Protein AF-A0AAP3EMJ9-F1 (afdb_monomer)

Structure (mmCIF, N/CA/C/O backbone):
data_AF-A0AAP3EMJ9-F1
#
_entry.id   AF-A0AAP3EMJ9-F1
#
loop_
_atom_site.group_PDB
_atom_site.id
_atom_site.type_symbol
_atom_site.label_atom_id
_atom_site.label_alt_id
_atom_site.label_comp_id
_atom_site.label_asym_id
_atom_site.label_entity_id
_atom_site.label_seq_id
_atom_site.pdbx_PDB_ins_code
_atom_site.Cartn_x
_atom_site.Cartn_y
_atom_site.Cartn_z
_atom_site.occupancy
_atom_site.B_iso_or_equiv
_atom_site.auth_seq_id
_atom_site.auth_comp_id
_atom_site.auth_asym_id
_atom_site.auth_atom_id
_atom_site.pdbx_PDB_model_num
ATOM 1 N N . MET A 1 1 ? 21.140 6.230 -11.178 1.00 48.31 1 MET A N 1
ATOM 2 C CA . MET A 1 1 ? 20.676 5.951 -9.803 1.00 48.31 1 MET A CA 1
ATOM 3 C C . MET A 1 1 ? 19.197 6.306 -9.747 1.00 48.31 1 MET A C 1
ATOM 5 O O . MET A 1 1 ? 18.912 7.486 -9.631 1.00 48.31 1 MET A O 1
ATOM 9 N N . ALA A 1 2 ? 18.294 5.347 -9.992 1.00 57.94 2 ALA A N 1
ATOM 10 C CA . ALA A 1 2 ? 16.833 5.541 -9.907 1.00 57.94 2 ALA A CA 1
ATOM 11 C C . ALA A 1 2 ? 16.059 4.203 -10.055 1.00 57.94 2 ALA A C 1
ATOM 13 O O . ALA A 1 2 ? 15.084 4.148 -10.792 1.00 57.94 2 ALA A O 1
ATOM 14 N N . ASP A 1 3 ? 16.516 3.109 -9.434 1.00 76.44 3 ASP A N 1
ATOM 15 C CA . ASP A 1 3 ? 15.774 1.821 -9.421 1.00 76.44 3 ASP A CA 1
ATOM 16 C C . ASP A 1 3 ? 15.594 1.316 -7.979 1.00 76.44 3 ASP A C 1
ATOM 18 O O . ASP A 1 3 ? 15.596 0.123 -7.715 1.00 76.44 3 ASP A O 1
ATOM 22 N N . GLU A 1 4 ? 15.533 2.239 -7.014 1.00 90.31 4 GLU A N 1
ATOM 23 C CA . GLU A 1 4 ? 15.325 1.917 -5.602 1.00 90.31 4 GLU A CA 1
ATOM 24 C C . GLU A 1 4 ? 13.974 2.469 -5.144 1.00 90.31 4 GLU A C 1
ATOM 26 O O . GLU A 1 4 ? 13.545 3.543 -5.572 1.00 90.31 4 GLU A O 1
ATOM 31 N N . ILE A 1 5 ? 13.290 1.720 -4.279 1.00 96.00 5 ILE A N 1
ATOM 32 C CA . ILE A 1 5 ? 12.007 2.121 -3.704 1.00 96.00 5 ILE A CA 1
ATOM 33 C C . ILE A 1 5 ? 12.257 3.227 -2.674 1.00 96.00 5 ILE A C 1
ATOM 35 O O . ILE A 1 5 ? 12.930 2.999 -1.669 1.00 96.00 5 ILE A O 1
ATOM 39 N N . ASP A 1 6 ? 11.652 4.401 -2.869 1.00 96.25 6 ASP A N 1
ATOM 40 C CA . ASP A 1 6 ? 11.635 5.449 -1.843 1.00 96.25 6 ASP A CA 1
ATOM 41 C C . ASP A 1 6 ? 10.728 5.030 -0.671 1.00 96.25 6 ASP A C 1
ATOM 43 O O . ASP A 1 6 ? 9.515 5.271 -0.645 1.00 96.25 6 ASP A O 1
ATOM 47 N N . ALA A 1 7 ? 11.336 4.368 0.316 1.00 94.75 7 ALA A N 1
ATOM 48 C CA . ALA A 1 7 ? 10.644 3.838 1.485 1.00 94.75 7 ALA A CA 1
ATOM 49 C C . ALA A 1 7 ? 9.989 4.937 2.336 1.00 94.75 7 ALA A C 1
ATOM 51 O O . ALA A 1 7 ? 8.945 4.705 2.951 1.00 94.75 7 ALA A O 1
ATOM 52 N N . MET A 1 8 ? 10.572 6.139 2.376 1.00 95.62 8 MET A N 1
ATOM 53 C CA . MET A 1 8 ? 10.032 7.232 3.181 1.00 95.62 8 MET A CA 1
ATOM 54 C C . MET A 1 8 ? 8.817 7.866 2.513 1.00 95.62 8 MET A C 1
ATOM 56 O O . MET A 1 8 ? 7.833 8.179 3.188 1.00 95.62 8 MET A O 1
ATOM 60 N N . ALA A 1 9 ? 8.843 8.007 1.190 1.00 97.00 9 ALA A N 1
ATOM 61 C CA . ALA A 1 9 ? 7.678 8.425 0.430 1.00 97.00 9 ALA A CA 1
ATOM 62 C C . ALA A 1 9 ? 6.541 7.389 0.523 1.00 97.00 9 ALA A C 1
ATOM 64 O O . ALA A 1 9 ? 5.398 7.785 0.761 1.00 97.00 9 ALA A O 1
ATOM 65 N N . LEU A 1 10 ? 6.838 6.083 0.466 1.00 97.69 10 LEU A N 1
ATOM 66 C CA . LEU A 1 10 ? 5.841 5.023 0.684 1.00 97.69 10 LEU A CA 1
ATOM 67 C C . LEU A 1 10 ? 5.227 5.093 2.091 1.00 97.69 10 LEU A C 1
ATOM 69 O O . LEU A 1 10 ? 4.005 5.043 2.242 1.00 97.69 10 LEU A O 1
ATOM 73 N N . TYR A 1 11 ? 6.056 5.264 3.124 1.00 97.00 11 TYR A N 1
ATOM 74 C CA . TYR A 1 11 ? 5.587 5.429 4.502 1.00 97.00 11 TYR A CA 1
ATOM 75 C C . TYR A 1 11 ? 4.664 6.648 4.648 1.00 97.00 11 TYR A C 1
ATOM 77 O O . TYR A 1 11 ? 3.591 6.545 5.242 1.00 97.00 11 TYR A O 1
ATOM 85 N N . ARG A 1 12 ? 5.032 7.798 4.072 1.00 96.75 12 ARG A N 1
ATOM 86 C CA . ARG A 1 12 ? 4.200 9.015 4.098 1.00 96.75 12 ARG A CA 1
ATOM 87 C C . ARG A 1 12 ? 2.882 8.827 3.344 1.00 96.75 12 ARG A C 1
ATOM 89 O O . ARG A 1 12 ? 1.842 9.232 3.859 1.00 96.75 12 ARG A O 1
ATOM 96 N N . ALA A 1 13 ? 2.909 8.169 2.184 1.00 97.75 13 ALA A N 1
ATOM 97 C CA . ALA A 1 13 ? 1.706 7.844 1.419 1.00 97.75 13 ALA A CA 1
ATOM 98 C C . ALA A 1 13 ? 0.753 6.943 2.222 1.00 97.75 13 ALA A C 1
ATOM 100 O O . ALA A 1 13 ? -0.446 7.210 2.284 1.00 97.75 13 ALA A O 1
ATOM 101 N N . TRP A 1 14 ? 1.284 5.941 2.931 1.00 97.69 14 TRP A N 1
ATOM 102 C CA . TRP A 1 14 ? 0.498 5.119 3.856 1.00 97.69 14 TRP A CA 1
ATOM 103 C C . TRP A 1 14 ? -0.148 5.946 4.978 1.00 97.69 14 TRP A C 1
ATOM 105 O O . TRP A 1 14 ? -1.333 5.778 5.267 1.00 97.69 14 TRP A O 1
ATOM 115 N N . GLN A 1 15 ? 0.589 6.879 5.589 1.00 96.44 15 GLN A N 1
ATOM 116 C CA . GLN A 1 15 ? 0.054 7.747 6.649 1.00 96.44 15 GLN A CA 1
ATOM 117 C C . GLN A 1 15 ? -1.087 8.650 6.156 1.00 96.44 15 GLN A C 1
ATOM 119 O O . GLN A 1 15 ? -2.031 8.912 6.906 1.00 96.44 15 GLN A O 1
ATOM 124 N N . GLN A 1 16 ? -1.044 9.075 4.894 1.00 96.06 16 GLN A N 1
ATOM 125 C CA . GLN A 1 16 ? -2.041 9.960 4.281 1.00 96.06 16 GLN A CA 1
ATOM 126 C C . GLN A 1 16 ? -3.229 9.224 3.645 1.00 96.06 16 GLN A C 1
ATOM 128 O O . GLN A 1 16 ? -4.215 9.865 3.293 1.00 96.06 16 GLN A O 1
ATOM 133 N N . LEU A 1 17 ? -3.170 7.893 3.535 1.00 95.88 17 LEU A N 1
ATOM 134 C CA . LEU A 1 17 ? -4.223 7.082 2.926 1.00 95.88 17 LEU A CA 1
ATOM 135 C C . LEU A 1 17 ? -5.573 7.275 3.642 1.00 95.88 17 LEU A C 1
ATOM 137 O O . LEU A 1 17 ? -5.614 7.329 4.874 1.00 95.88 17 LEU A O 1
ATOM 141 N N . ASP A 1 18 ? -6.685 7.358 2.912 1.00 96.12 18 ASP A N 1
ATOM 142 C CA . ASP A 1 18 ? -8.001 7.524 3.533 1.0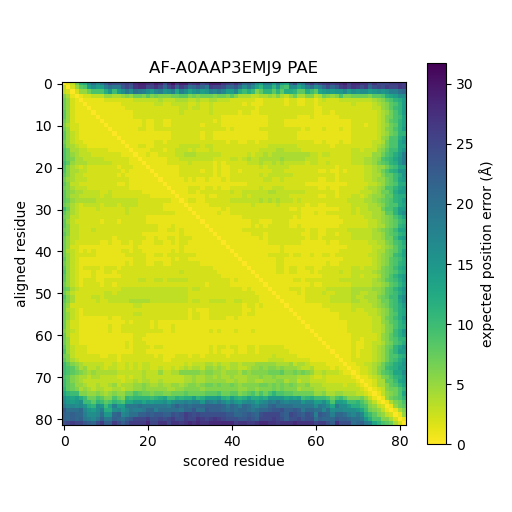0 96.12 18 ASP A CA 1
ATOM 143 C C . ASP A 1 18 ? -8.382 6.316 4.412 1.00 96.12 18 ASP A C 1
ATOM 145 O O . ASP A 1 18 ? -7.850 5.209 4.279 1.00 96.12 18 ASP A O 1
ATOM 149 N N . ASN A 1 19 ? -9.314 6.522 5.347 1.00 94.56 19 ASN A N 1
ATOM 150 C CA . ASN A 1 19 ? -9.686 5.489 6.317 1.00 94.56 19 ASN A CA 1
ATOM 151 C C . ASN A 1 19 ? -10.296 4.240 5.658 1.00 94.56 19 ASN A C 1
ATOM 153 O O . ASN A 1 19 ? -10.112 3.141 6.183 1.00 94.56 19 ASN A O 1
ATOM 157 N N . GLY A 1 20 ? -10.993 4.390 4.528 1.00 96.19 20 GLY A N 1
ATOM 158 C CA . GLY A 1 20 ? -11.611 3.283 3.801 1.00 96.19 20 GLY A CA 1
ATOM 159 C C . GLY A 1 20 ? -10.567 2.404 3.122 1.00 96.19 20 GLY A C 1
ATOM 160 O O . GLY A 1 20 ? -10.525 1.199 3.369 1.00 96.19 20 GLY A O 1
ATOM 161 N N . ALA A 1 21 ? -9.675 3.009 2.337 1.00 96.44 21 ALA A N 1
ATOM 162 C CA . ALA A 1 21 ? -8.555 2.323 1.695 1.00 96.44 21 ALA A CA 1
ATOM 163 C C . ALA A 1 21 ? -7.615 1.671 2.720 1.00 96.44 21 ALA A C 1
ATOM 165 O O . ALA A 1 21 ? -7.214 0.519 2.558 1.00 96.44 21 ALA A O 1
ATOM 166 N N . CYS A 1 22 ? -7.325 2.370 3.820 1.00 96.81 22 CYS A N 1
ATOM 167 C CA . CYS A 1 22 ? -6.561 1.814 4.932 1.00 96.81 22 CYS A CA 1
ATOM 168 C C . CYS A 1 22 ? -7.265 0.582 5.521 1.00 96.81 22 CYS A C 1
ATOM 170 O O . CYS A 1 22 ? -6.652 -0.473 5.644 1.00 96.81 22 CYS A O 1
ATOM 172 N N . ALA A 1 23 ? -8.563 0.662 5.830 1.00 96.31 23 ALA A N 1
ATOM 173 C CA . ALA A 1 23 ? -9.313 -0.469 6.378 1.00 96.31 23 ALA A CA 1
ATOM 174 C C . ALA A 1 23 ? -9.380 -1.675 5.427 1.00 96.31 23 ALA A C 1
ATOM 176 O O . ALA A 1 23 ? -9.344 -2.805 5.906 1.00 96.31 23 ALA A O 1
ATOM 177 N N . GLN A 1 24 ? -9.457 -1.453 4.111 1.00 97.12 24 GLN A N 1
ATOM 178 C CA . GLN A 1 24 ? -9.388 -2.527 3.114 1.00 97.12 24 GLN A CA 1
ATOM 179 C C . GLN A 1 24 ? -8.039 -3.255 3.171 1.00 97.12 24 GLN A C 1
ATOM 181 O O . GLN A 1 24 ? -8.015 -4.475 3.271 1.00 97.12 24 GLN A O 1
ATOM 186 N N . ILE A 1 25 ? -6.929 -2.510 3.184 1.00 97.81 25 ILE A N 1
ATOM 187 C CA . ILE A 1 25 ? -5.571 -3.078 3.207 1.00 97.81 25 ILE A CA 1
ATOM 188 C C . ILE A 1 25 ? -5.255 -3.767 4.544 1.00 97.81 25 ILE A C 1
ATOM 190 O O . ILE A 1 25 ? -4.597 -4.796 4.559 1.00 97.81 25 ILE A O 1
ATOM 194 N N . ARG A 1 26 ? -5.738 -3.246 5.679 1.00 97.12 26 ARG A N 1
ATOM 195 C CA . ARG A 1 26 ? -5.480 -3.817 7.020 1.00 97.12 26 ARG A CA 1
ATOM 196 C C . ARG A 1 26 ? -6.126 -5.184 7.273 1.00 97.12 26 ARG A C 1
ATOM 198 O O . ARG A 1 26 ? -5.814 -5.808 8.280 1.00 97.12 26 ARG A O 1
ATOM 205 N N . ARG A 1 27 ? -7.089 -5.596 6.446 1.00 96.31 27 ARG A N 1
ATOM 206 C CA . ARG A 1 27 ? -7.876 -6.822 6.657 1.00 96.31 27 ARG A CA 1
ATOM 207 C C . ARG A 1 27 ? -7.257 -8.070 6.037 1.00 96.31 27 ARG A C 1
ATOM 209 O O . ARG A 1 27 ? -7.800 -9.143 6.262 1.00 96.31 27 ARG A O 1
ATOM 216 N N . VAL A 1 28 ? -6.173 -7.924 5.278 1.00 97.69 28 VAL A N 1
ATOM 217 C CA . VAL A 1 28 ? -5.499 -9.064 4.652 1.00 97.69 28 VAL A CA 1
ATOM 218 C C . VAL A 1 28 ? -4.811 -9.945 5.700 1.00 97.69 28 VAL A C 1
ATOM 220 O O . VAL A 1 28 ? -4.223 -9.434 6.658 1.00 97.69 28 VAL A O 1
ATOM 223 N N . SER A 1 29 ? -4.876 -11.260 5.518 1.00 96.62 29 SER A N 1
ATOM 224 C CA . SER A 1 29 ? -4.219 -12.280 6.346 1.00 96.62 29 SER A CA 1
ATOM 225 C C . SER A 1 29 ? -2.802 -12.594 5.879 1.00 96.62 29 SER A C 1
ATOM 227 O O . SER A 1 29 ? -1.952 -12.960 6.691 1.00 96.62 29 SER A O 1
ATOM 229 N N . GLU A 1 30 ? -2.538 -12.444 4.584 1.00 97.62 30 GLU A N 1
ATOM 230 C CA . GLU A 1 30 ? -1.258 -12.773 3.960 1.00 97.62 30 GLU A CA 1
ATOM 231 C C . GLU A 1 30 ? -0.856 -11.728 2.906 1.00 97.62 30 GLU A C 1
ATOM 233 O O . GLU A 1 30 ? -1.711 -11.015 2.378 1.00 97.62 30 GLU A O 1
ATOM 238 N N . PRO A 1 31 ? 0.447 -11.585 2.590 1.00 97.88 31 PRO A N 1
ATOM 239 C CA . PRO A 1 31 ? 0.905 -10.555 1.663 1.00 97.88 31 PRO A CA 1
ATOM 240 C C . PRO A 1 31 ? 0.275 -10.646 0.272 1.00 97.88 31 PRO A C 1
ATOM 242 O O . PRO A 1 31 ? -0.000 -9.610 -0.323 1.00 97.88 31 PRO A O 1
ATOM 245 N N . ASP A 1 32 ? 0.054 -11.851 -0.257 1.00 98.00 32 ASP A N 1
ATOM 246 C CA . ASP A 1 32 ? -0.441 -12.018 -1.626 1.00 98.00 32 ASP A CA 1
ATOM 247 C C . ASP A 1 32 ? -1.910 -11.602 -1.797 1.00 98.00 32 ASP A C 1
ATOM 249 O O . ASP A 1 32 ? -2.260 -11.122 -2.873 1.00 98.00 32 ASP A O 1
ATOM 253 N N . GLU A 1 33 ? -2.726 -11.624 -0.737 1.00 98.38 33 GLU A N 1
ATOM 254 C CA . GLU A 1 33 ? -4.095 -11.073 -0.745 1.00 98.38 33 GLU A CA 1
ATOM 255 C C . GLU A 1 33 ? -4.124 -9.559 -1.035 1.00 98.38 33 GLU A C 1
ATOM 257 O O . GLU A 1 33 ? -5.138 -9.022 -1.480 1.00 98.38 33 GLU A O 1
ATOM 262 N N . LEU A 1 34 ? -3.011 -8.832 -0.847 1.00 98.50 34 LEU A N 1
ATOM 263 C CA . LEU A 1 34 ? -2.920 -7.421 -1.253 1.00 98.50 34 LEU A CA 1
ATOM 264 C C . LEU A 1 34 ? -3.152 -7.236 -2.760 1.00 98.50 34 LEU A C 1
ATOM 266 O O . LEU A 1 34 ? -3.595 -6.164 -3.179 1.00 98.50 34 LEU A O 1
ATOM 270 N N . ARG A 1 35 ? -2.889 -8.271 -3.568 1.00 98.38 35 ARG A N 1
ATOM 271 C CA . ARG A 1 35 ? -3.139 -8.281 -5.017 1.00 98.38 35 ARG A CA 1
ATOM 272 C C . ARG A 1 35 ? -4.633 -8.249 -5.357 1.00 98.38 35 ARG A C 1
ATOM 274 O O . ARG A 1 35 ? -4.987 -7.882 -6.469 1.00 98.38 35 ARG A O 1
ATOM 281 N N . ASP A 1 36 ? -5.512 -8.543 -4.406 1.00 98.12 36 ASP A N 1
ATOM 282 C CA . ASP A 1 36 ? -6.962 -8.489 -4.616 1.00 98.12 36 ASP A CA 1
ATOM 283 C C . ASP A 1 36 ? -7.561 -7.121 -4.245 1.00 98.12 36 ASP A C 1
ATOM 285 O O . ASP A 1 36 ? -8.754 -6.875 -4.434 1.00 98.12 36 ASP A O 1
ATOM 289 N N . ILE A 1 37 ? -6.745 -6.192 -3.726 1.00 98.00 37 ILE A N 1
ATOM 290 C CA . ILE A 1 37 ? -7.201 -4.910 -3.181 1.00 98.00 37 ILE A CA 1
ATOM 291 C C . ILE A 1 37 ? -6.885 -3.756 -4.150 1.00 98.00 37 ILE A C 1
ATOM 293 O O . ILE A 1 37 ? -5.734 -3.342 -4.276 1.00 98.00 37 ILE A O 1
ATOM 297 N N . PRO A 1 38 ? -7.884 -3.093 -4.768 1.00 98.06 38 PRO A N 1
ATOM 298 C CA . PRO A 1 38 ? -7.631 -1.966 -5.675 1.00 98.06 38 PRO A CA 1
ATOM 299 C C . PRO A 1 38 ? -6.884 -0.789 -5.026 1.00 98.06 38 PRO A C 1
ATOM 301 O O . PRO A 1 38 ? -6.128 -0.076 -5.687 1.00 98.06 38 PRO A O 1
ATOM 304 N N . ALA A 1 39 ? -7.094 -0.565 -3.726 1.00 97.69 39 ALA A N 1
ATOM 305 C CA . ALA A 1 39 ? -6.395 0.476 -2.978 1.00 97.69 39 ALA A CA 1
ATOM 306 C C . ALA A 1 39 ? -4.887 0.211 -2.851 1.00 97.69 39 ALA A C 1
ATOM 308 O O . ALA A 1 39 ? -4.116 1.169 -2.829 1.00 97.69 39 ALA A O 1
ATOM 309 N N . PHE A 1 40 ? -4.466 -1.060 -2.820 1.00 98.50 40 PHE A N 1
ATOM 310 C CA . PHE A 1 40 ? -3.053 -1.427 -2.805 1.00 98.50 40 PHE A CA 1
ATOM 311 C C . PHE A 1 40 ? -2.365 -0.926 -4.074 1.00 98.50 40 PHE A C 1
ATOM 313 O O . PHE A 1 40 ? -1.401 -0.175 -3.975 1.00 98.50 40 PHE A O 1
ATOM 320 N N . TYR A 1 41 ? -2.913 -1.226 -5.254 1.00 98.31 41 TYR A N 1
ATOM 321 C CA . TYR A 1 41 ? -2.332 -0.782 -6.525 1.00 98.31 41 TYR A CA 1
ATOM 322 C C . TYR A 1 41 ? -2.222 0.738 -6.633 1.00 98.31 41 TYR A C 1
ATOM 324 O O . TYR A 1 41 ? -1.181 1.242 -7.045 1.00 98.31 41 TYR A O 1
ATOM 332 N N . ARG A 1 42 ? -3.253 1.478 -6.204 1.00 97.88 42 ARG A N 1
ATOM 333 C CA . ARG A 1 42 ? -3.199 2.951 -6.172 1.00 97.88 42 ARG A CA 1
ATOM 334 C C . ARG A 1 42 ? -2.104 3.477 -5.244 1.00 97.88 42 ARG A C 1
ATOM 336 O O . ARG A 1 42 ? -1.493 4.491 -5.556 1.00 97.88 42 ARG A O 1
ATOM 343 N N . LEU A 1 43 ? -1.855 2.793 -4.127 1.00 98.19 43 LEU A N 1
ATOM 344 C CA . LEU A 1 43 ? -0.780 3.141 -3.204 1.00 98.19 43 LEU A CA 1
ATOM 345 C C . LEU A 1 43 ? 0.598 2.848 -3.808 1.00 98.19 43 LEU A C 1
ATOM 347 O O . LEU A 1 43 ? 1.480 3.689 -3.700 1.00 98.19 43 LEU A O 1
ATOM 351 N N . VAL A 1 44 ? 0.803 1.679 -4.423 1.00 97.94 44 VAL A N 1
ATOM 352 C CA .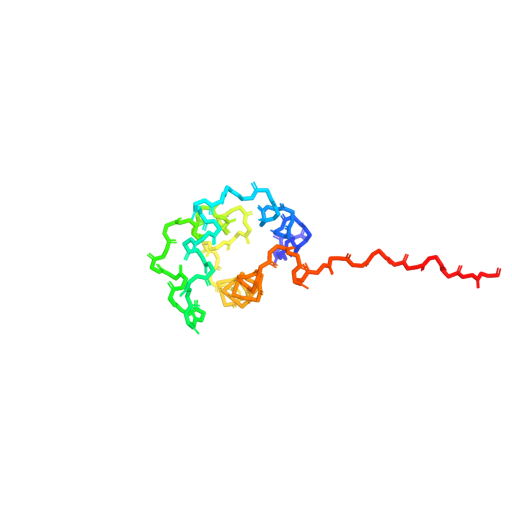 VAL A 1 44 ? 2.143 1.224 -4.840 1.00 97.94 44 VAL A CA 1
ATO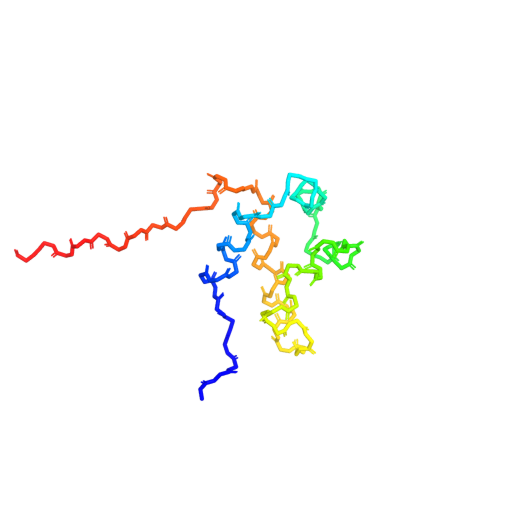M 353 C C . VAL A 1 44 ? 2.560 1.643 -6.253 1.00 97.94 44 VAL A C 1
ATOM 355 O O . VAL A 1 44 ? 3.749 1.575 -6.569 1.00 97.94 44 VAL A O 1
ATOM 358 N N . GLN A 1 45 ? 1.629 2.098 -7.100 1.00 97.06 45 GLN A N 1
ATOM 359 C CA . GLN A 1 45 ? 1.920 2.503 -8.484 1.00 97.06 45 GLN A CA 1
ATOM 360 C C . GLN A 1 45 ? 3.074 3.524 -8.585 1.00 97.06 45 GLN A C 1
ATOM 362 O O . GLN A 1 45 ? 3.998 3.268 -9.361 1.00 97.06 45 GLN A O 1
ATOM 367 N N . PRO A 1 46 ? 3.121 4.616 -7.789 1.00 97.00 46 PRO A N 1
ATOM 368 C CA . PRO A 1 46 ? 4.201 5.606 -7.885 1.00 97.00 46 PRO A CA 1
ATOM 369 C C . PRO A 1 46 ? 5.578 5.072 -7.459 1.00 97.00 46 PRO A C 1
ATOM 371 O O . PRO A 1 46 ? 6.590 5.716 -7.711 1.00 97.00 46 PRO A O 1
ATOM 374 N N . PHE A 1 47 ? 5.622 3.903 -6.814 1.00 97.25 47 PHE A N 1
ATOM 375 C CA . PHE A 1 47 ? 6.829 3.286 -6.259 1.00 97.25 47 PHE A CA 1
ATOM 376 C C . PHE A 1 47 ? 7.376 2.151 -7.139 1.00 97.25 47 PHE A C 1
ATOM 378 O O . PHE A 1 47 ? 8.198 1.347 -6.700 1.00 97.25 47 PHE A O 1
ATOM 385 N N . GLY A 1 48 ? 6.927 2.078 -8.396 1.00 96.12 48 GLY A N 1
ATOM 386 C CA . GLY A 1 48 ? 7.469 1.156 -9.393 1.00 96.12 48 GLY A CA 1
ATOM 387 C C . GLY A 1 48 ? 6.899 -0.259 -9.320 1.00 96.12 48 GLY A C 1
ATOM 388 O O . GLY A 1 48 ? 7.602 -1.205 -9.658 1.00 96.12 48 GLY A O 1
ATOM 389 N N . TRP A 1 49 ? 5.636 -0.422 -8.911 1.00 96.94 49 TRP A N 1
ATOM 390 C CA . TRP A 1 49 ? 4.946 -1.723 -8.898 1.00 96.94 49 TRP A CA 1
ATOM 391 C C . TRP A 1 49 ? 4.972 -2.463 -10.249 1.00 96.94 49 TRP A C 1
ATOM 393 O O . TRP A 1 49 ? 5.023 -3.695 -10.294 1.00 96.94 49 TRP A O 1
ATOM 403 N N . GLU A 1 50 ? 4.961 -1.718 -11.356 1.00 95.56 50 GLU A N 1
ATOM 404 C CA . GLU A 1 50 ? 5.030 -2.275 -12.713 1.00 95.56 50 GLU A CA 1
ATOM 405 C C . GLU A 1 50 ? 6.364 -2.983 -13.000 1.00 95.56 50 GLU A C 1
ATOM 407 O O . GLU A 1 50 ? 6.406 -3.872 -13.847 1.00 95.56 50 GLU A O 1
ATOM 412 N N . ASN A 1 51 ? 7.438 -2.653 -12.269 1.00 95.25 51 ASN A N 1
ATOM 413 C CA . ASN A 1 51 ? 8.707 -3.371 -12.334 1.00 95.25 51 ASN A CA 1
ATOM 414 C C . ASN A 1 51 ? 8.620 -4.649 -11.471 1.00 95.25 51 ASN A C 1
ATOM 416 O O . ASN A 1 51 ? 8.556 -4.548 -10.239 1.00 95.25 51 ASN A O 1
ATOM 420 N N . PRO A 1 52 ? 8.694 -5.864 -12.057 1.00 95.75 52 PRO A N 1
ATOM 421 C CA . PRO A 1 52 ? 8.609 -7.116 -11.300 1.00 95.75 52 PRO A CA 1
ATOM 422 C C . PRO A 1 52 ? 9.648 -7.239 -10.178 1.00 95.75 52 PRO A C 1
ATOM 424 O O . PRO A 1 52 ? 9.401 -7.916 -9.181 1.00 95.75 52 PRO A O 1
ATOM 427 N N . ARG A 1 53 ? 10.792 -6.548 -10.296 1.00 95.50 53 ARG A N 1
ATOM 428 C CA . ARG A 1 53 ? 11.83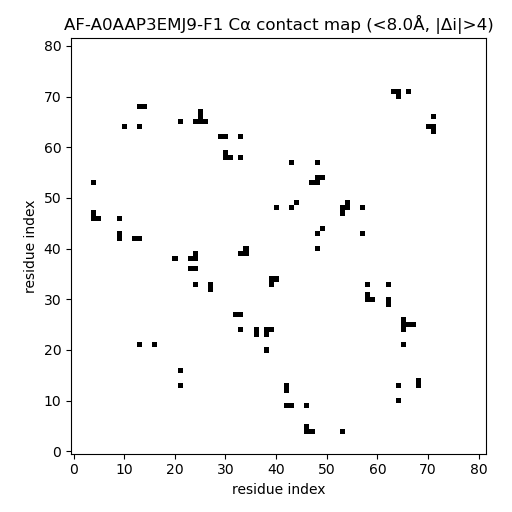7 -6.519 -9.260 1.00 95.50 53 ARG A CA 1
ATOM 429 C C . ARG A 1 53 ? 11.359 -5.887 -7.952 1.00 95.50 53 ARG A C 1
ATOM 431 O O . ARG A 1 53 ? 11.836 -6.273 -6.888 1.00 95.50 53 ARG A O 1
ATOM 438 N N . HIS A 1 54 ? 10.417 -4.945 -8.012 1.00 96.62 54 HIS A N 1
ATOM 439 C CA . HIS A 1 54 ? 9.911 -4.227 -6.839 1.00 96.62 54 HIS A CA 1
ATOM 440 C C . HIS A 1 54 ? 8.692 -4.894 -6.207 1.00 96.62 54 HIS A C 1
ATOM 442 O O . HIS A 1 54 ? 8.443 -4.687 -5.021 1.00 96.62 54 HIS A O 1
ATOM 448 N N . GLN A 1 55 ? 7.953 -5.724 -6.951 1.00 97.19 55 GLN A N 1
ATOM 449 C CA . GLN A 1 55 ? 6.676 -6.287 -6.495 1.00 97.19 55 GLN A CA 1
ATOM 450 C C . GLN A 1 55 ? 6.798 -7.010 -5.157 1.00 97.19 55 GLN A C 1
ATOM 452 O O . GLN A 1 55 ? 6.060 -6.725 -4.216 1.00 97.19 55 GLN A O 1
ATOM 457 N N . GLN A 1 56 ? 7.781 -7.903 -5.033 1.00 97.88 56 GLN A N 1
ATOM 458 C CA . GLN A 1 56 ? 7.945 -8.680 -3.812 1.00 97.88 56 GLN A CA 1
ATOM 459 C C . GLN A 1 56 ? 8.347 -7.806 -2.610 1.00 97.88 56 GLN A C 1
ATOM 461 O O . GLN A 1 56 ? 7.932 -8.073 -1.481 1.00 97.88 56 GLN A O 1
ATOM 466 N N . ALA A 1 57 ? 9.154 -6.766 -2.830 1.00 97.81 57 ALA A N 1
ATOM 467 C CA . ALA A 1 57 ? 9.530 -5.827 -1.777 1.00 97.81 57 ALA A CA 1
ATOM 468 C C . ALA A 1 57 ? 8.325 -4.981 -1.338 1.00 97.81 57 ALA A C 1
ATOM 470 O O . ALA A 1 57 ? 8.055 -4.884 -0.142 1.00 97.81 57 ALA A O 1
ATOM 471 N N . LEU A 1 58 ? 7.554 -4.456 -2.293 1.00 98.38 58 LEU A N 1
ATOM 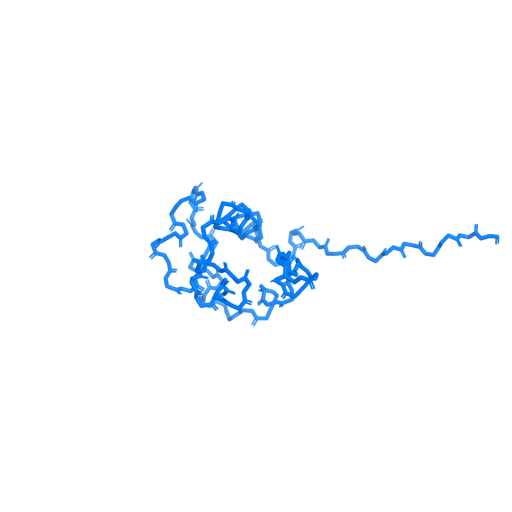472 C CA . LEU A 1 58 ? 6.359 -3.648 -2.039 1.00 98.38 58 LEU A CA 1
ATOM 473 C C . LEU A 1 58 ? 5.264 -4.439 -1.313 1.00 98.38 58 LEU A C 1
A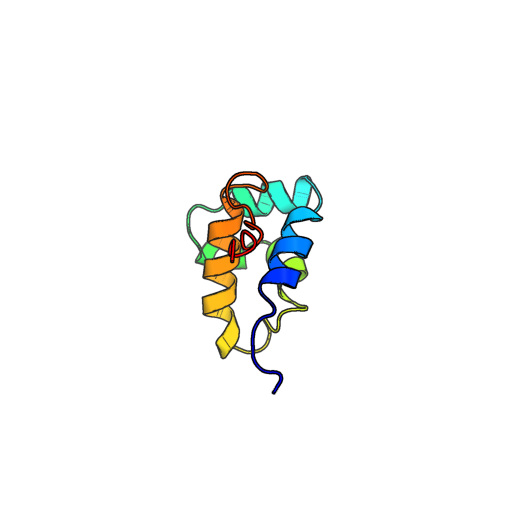TOM 475 O O . LEU A 1 58 ? 4.689 -3.914 -0.362 1.00 98.38 58 LEU A O 1
ATOM 479 N N . LEU A 1 59 ? 5.027 -5.707 -1.680 1.00 98.50 59 LEU A N 1
ATOM 480 C CA . LEU A 1 59 ? 4.096 -6.584 -0.955 1.00 98.50 59 LEU A CA 1
ATOM 481 C C . LEU A 1 59 ? 4.486 -6.705 0.518 1.00 98.50 59 LEU A C 1
ATOM 483 O O . LEU A 1 59 ? 3.660 -6.474 1.394 1.00 98.50 59 LEU A O 1
ATOM 487 N N . ARG A 1 60 ? 5.760 -7.000 0.806 1.00 98.38 60 ARG A N 1
ATOM 488 C CA . ARG A 1 60 ? 6.247 -7.125 2.189 1.00 98.38 60 ARG A CA 1
ATOM 489 C C . ARG A 1 60 ? 6.146 -5.809 2.954 1.00 98.38 60 ARG A C 1
ATOM 491 O O . ARG A 1 60 ? 5.676 -5.802 4.085 1.00 98.38 60 ARG A O 1
ATOM 498 N N . MET A 1 61 ? 6.573 -4.700 2.347 1.00 98.12 61 MET A N 1
ATOM 499 C CA . MET A 1 61 ? 6.539 -3.382 2.986 1.00 98.12 61 MET A CA 1
ATOM 500 C C . MET A 1 61 ? 5.109 -2.969 3.339 1.00 98.12 61 MET A C 1
ATOM 502 O O . MET A 1 61 ? 4.846 -2.605 4.484 1.00 98.12 61 MET A O 1
ATOM 506 N N . VAL A 1 62 ? 4.175 -3.061 2.387 1.00 98.19 62 VAL A N 1
ATOM 507 C CA . VAL A 1 62 ? 2.776 -2.681 2.624 1.00 98.19 62 VAL A CA 1
ATOM 508 C C . VAL A 1 62 ? 2.092 -3.648 3.585 1.00 98.19 62 VAL A C 1
ATOM 510 O O . VAL A 1 62 ? 1.345 -3.191 4.446 1.00 98.19 62 VAL A O 1
ATOM 513 N N . PHE A 1 63 ? 2.389 -4.948 3.517 1.00 98.50 63 PHE A N 1
ATOM 514 C CA . PHE A 1 63 ? 1.877 -5.922 4.482 1.00 98.50 63 PHE A CA 1
ATOM 515 C C . PHE A 1 63 ? 2.329 -5.603 5.912 1.00 98.50 63 PHE A C 1
ATOM 517 O O . PHE A 1 63 ? 1.525 -5.622 6.833 1.00 98.50 63 PHE A O 1
ATOM 524 N N . CYS A 1 64 ? 3.586 -5.209 6.123 1.00 97.81 64 CYS A N 1
ATOM 525 C CA . CYS A 1 64 ? 4.027 -4.759 7.444 1.00 97.81 64 CYS A CA 1
ATOM 526 C C . CYS A 1 64 ? 3.292 -3.479 7.883 1.00 97.81 64 CYS A C 1
ATOM 528 O O . CYS A 1 64 ? 2.834 -3.378 9.021 1.00 97.81 64 CYS A O 1
ATOM 530 N N . LEU A 1 65 ? 3.147 -2.497 6.986 1.00 97.38 65 LEU A N 1
ATOM 531 C CA . LEU A 1 65 ? 2.434 -1.247 7.278 1.00 97.38 65 LEU A CA 1
ATOM 532 C C . LEU A 1 65 ? 0.945 -1.474 7.590 1.00 97.38 65 LEU A C 1
ATOM 534 O O . LEU A 1 65 ? 0.376 -0.726 8.394 1.00 97.38 65 LEU A O 1
ATOM 538 N N . SER A 1 66 ? 0.338 -2.529 7.035 1.00 96.81 66 SER A N 1
ATOM 539 C CA . SER A 1 66 ? -1.058 -2.917 7.272 1.00 96.81 66 SER A CA 1
ATOM 540 C C . SER A 1 66 ? -1.343 -3.307 8.733 1.00 96.81 66 SER A C 1
ATOM 542 O O . SER A 1 66 ? -2.498 -3.279 9.156 1.00 96.81 66 SER A O 1
ATOM 544 N N . ALA A 1 67 ? -0.318 -3.523 9.567 1.00 95.88 67 ALA A N 1
ATOM 545 C CA . ALA A 1 67 ? -0.492 -3.627 11.019 1.00 95.88 67 ALA A CA 1
ATOM 546 C C . ALA A 1 67 ? -1.181 -2.377 11.614 1.00 95.88 67 ALA A C 1
ATOM 548 O O . ALA A 1 67 ? -1.951 -2.464 12.574 1.00 95.88 67 ALA A O 1
ATOM 549 N N . GLY A 1 68 ? -0.960 -1.203 11.010 1.00 92.81 68 GLY A N 1
ATOM 550 C CA . GLY A 1 68 ? -1.664 0.039 11.318 1.00 92.81 68 GLY A CA 1
ATOM 551 C C . GLY A 1 68 ? -0.747 1.261 11.353 1.00 92.81 68 GLY A C 1
ATOM 552 O O . GLY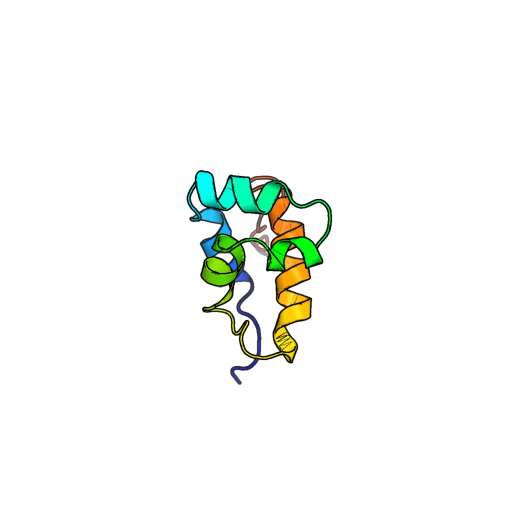 A 1 68 ? 0.423 1.179 11.722 1.00 92.81 68 GLY A O 1
ATOM 553 N N . LYS A 1 69 ? -1.309 2.436 11.035 1.00 90.38 69 LYS A N 1
ATOM 554 C CA . LYS A 1 69 ? -0.581 3.719 10.931 1.00 90.38 69 LYS A CA 1
ATOM 555 C C . LYS A 1 69 ? 0.237 4.105 12.170 1.00 90.38 69 LYS A C 1
ATOM 557 O O . LYS A 1 69 ? 1.273 4.739 12.035 1.00 90.38 69 LYS A O 1
ATOM 562 N N . ASN A 1 70 ? -0.208 3.707 13.361 1.00 88.06 70 ASN A N 1
ATOM 563 C CA . ASN A 1 70 ? 0.450 4.054 14.625 1.00 88.06 70 ASN A CA 1
ATOM 564 C C . ASN A 1 70 ? 1.327 2.929 15.199 1.00 88.06 70 ASN A C 1
ATOM 566 O O . ASN A 1 70 ? 1.881 3.119 16.287 1.00 88.06 70 ASN A O 1
ATOM 570 N N . VAL A 1 71 ? 1.423 1.786 14.505 1.00 92.69 71 VAL A N 1
ATOM 571 C CA . VAL A 1 71 ? 2.176 0.598 14.944 1.00 92.69 71 VAL A CA 1
ATOM 572 C C . VAL A 1 71 ? 3.628 0.691 14.486 1.00 92.69 71 VAL A C 1
ATOM 574 O O . VAL A 1 71 ? 4.533 0.656 15.313 1.00 92.69 71 VAL A O 1
ATOM 577 N N . ILE A 1 72 ? 3.851 0.880 13.185 1.00 89.00 72 ILE A N 1
ATOM 578 C CA . ILE A 1 72 ? 5.182 1.136 12.627 1.00 89.00 72 ILE A CA 1
ATOM 579 C C . ILE A 1 72 ? 5.382 2.646 12.568 1.00 89.00 72 ILE A C 1
ATOM 581 O O . ILE A 1 72 ? 4.596 3.348 11.933 1.00 89.00 72 ILE A O 1
ATOM 585 N N . ARG A 1 73 ? 6.428 3.147 13.230 1.00 88.69 73 ARG A N 1
ATOM 586 C CA . ARG A 1 73 ? 6.760 4.576 13.268 1.00 88.69 73 ARG A CA 1
ATOM 587 C C . ARG A 1 73 ? 8.177 4.799 12.773 1.00 88.69 73 ARG A C 1
ATOM 589 O O . ARG A 1 73 ? 9.083 4.055 13.139 1.00 88.69 73 ARG A O 1
ATOM 596 N N . HIS A 1 74 ? 8.363 5.847 11.980 1.00 87.12 74 HIS A N 1
ATOM 597 C CA . HIS A 1 74 ? 9.700 6.363 11.723 1.00 87.12 74 HIS A CA 1
ATOM 598 C C . HIS A 1 74 ? 10.269 6.950 13.020 1.00 87.12 74 HIS A C 1
ATOM 600 O O . HIS A 1 74 ? 9.585 7.708 13.709 1.00 87.12 74 HIS A O 1
ATOM 606 N N . GLN A 1 75 ? 11.502 6.581 13.349 1.00 84.50 75 GLN A N 1
ATOM 607 C CA . GLN A 1 75 ? 12.254 7.184 14.437 1.00 84.50 75 GLN A CA 1
ATOM 608 C C . GLN A 1 75 ? 13.317 8.087 13.823 1.00 84.50 75 GLN A C 1
ATOM 610 O O . GLN A 1 75 ? 14.198 7.597 13.115 1.00 84.50 75 GLN A O 1
ATOM 615 N N . ASP A 1 76 ? 13.239 9.386 14.109 1.00 80.69 76 ASP A N 1
ATOM 616 C CA . ASP A 1 76 ? 14.297 10.310 13.720 1.00 80.69 76 ASP A CA 1
ATOM 617 C C . ASP A 1 76 ? 15.614 9.868 14.365 1.00 80.69 76 ASP A C 1
ATOM 619 O O . ASP A 1 76 ? 15.659 9.462 15.536 1.00 80.69 76 ASP A O 1
ATOM 623 N N . LYS A 1 77 ? 16.704 9.931 13.595 1.00 79.00 77 LYS A N 1
ATOM 624 C CA . LYS A 1 77 ? 18.035 9.622 14.113 1.00 79.00 77 LYS A CA 1
ATOM 625 C C . LYS A 1 77 ? 18.316 10.599 15.259 1.00 79.00 77 LYS A C 1
ATOM 627 O O . LYS A 1 77 ? 18.342 11.808 15.039 1.00 79.00 77 LYS A 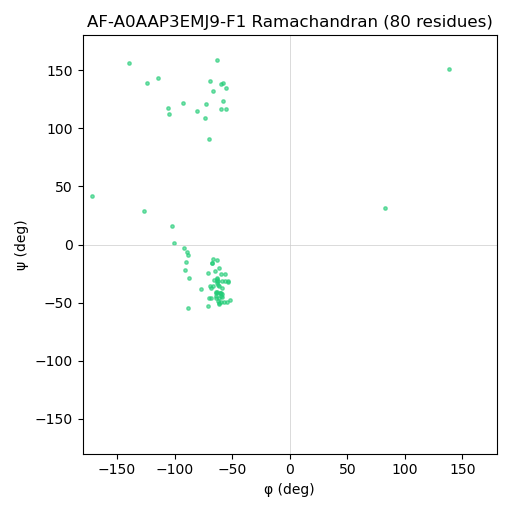O 1
ATOM 632 N N . LYS A 1 78 ? 18.488 10.088 16.486 1.00 71.44 78 LYS A N 1
ATOM 633 C CA . LYS A 1 78 ? 18.889 10.934 17.620 1.00 71.44 78 LYS A CA 1
ATOM 634 C C . LYS A 1 78 ? 20.189 11.652 17.235 1.00 71.44 78 LYS A C 1
ATOM 636 O O . LYS A 1 78 ? 21.070 10.985 16.687 1.00 71.44 78 LYS A O 1
ATOM 641 N N . PRO A 1 79 ? 20.319 12.964 17.494 1.00 65.25 79 PRO A N 1
ATOM 642 C CA . PRO A 1 79 ? 21.588 13.641 17.286 1.00 65.25 79 PRO A CA 1
ATOM 643 C C . PRO A 1 79 ? 22.643 12.936 18.144 1.00 65.25 79 PRO A C 1
ATOM 645 O O . PRO A 1 79 ? 22.443 12.760 19.348 1.00 65.25 79 PRO A O 1
ATOM 648 N N . GLU A 1 80 ? 23.721 12.473 17.508 1.00 69.75 80 GLU A N 1
ATOM 649 C CA . GLU A 1 80 ? 24.922 12.033 18.217 1.00 69.75 80 GLU A CA 1
ATOM 650 C C . GLU A 1 80 ? 25.379 13.204 19.093 1.00 69.75 80 GLU A C 1
ATOM 652 O O . GLU A 1 80 ? 25.653 14.293 18.592 1.00 69.75 80 GLU A O 1
ATOM 657 N N . GLN A 1 81 ? 25.355 13.007 20.412 1.00 61.84 81 GLN A N 1
ATOM 658 C CA . GLN A 1 81 ? 25.942 13.951 21.355 1.00 61.84 81 GLN A CA 1
ATOM 659 C C . GLN A 1 81 ? 27.462 13.809 21.245 1.00 61.84 81 GLN A C 1
ATOM 661 O O . GLN A 1 81 ? 28.001 12.775 21.638 1.00 61.84 81 GLN A O 1
ATOM 666 N N . THR A 1 82 ? 28.110 14.824 20.671 1.00 57.16 82 THR A N 1
ATOM 667 C CA . THR A 1 82 ? 29.563 15.042 20.740 1.00 57.16 82 THR A CA 1
ATOM 668 C C . THR A 1 82 ? 29.911 15.797 22.013 1.00 57.16 82 THR A C 1
ATOM 670 O O . THR A 1 82 ? 29.158 16.743 22.348 1.00 57.16 82 THR A O 1
#

Radius of gyration: 13.82 Å; Cα contacts (8 Å, |Δi|>4): 53; chains: 1; bounding box: 41×28×34 Å

InterPro domains:
  IPR038287 Cse2 superfamily [G3DSA:1.10.520.40] (1-82)

pLDDT: mean 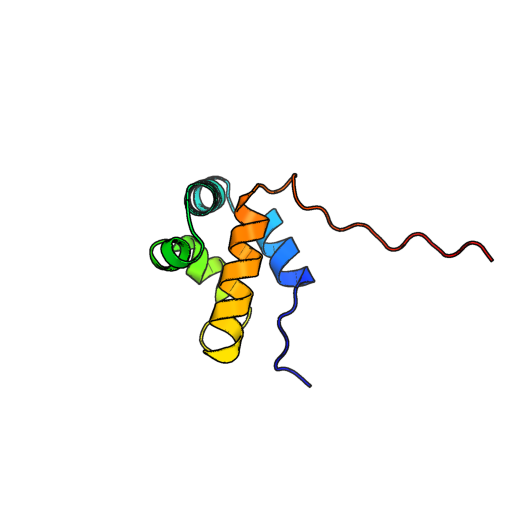92.57, std 10.58, range [48.31, 98.5]

Solvent-accessible surface area (backbone atoms only — not comparable to full-atom values): 5208 Å² total; per-residue (Å²): 142,86,91,72,69,60,62,66,60,52,50,50,51,60,66,68,49,53,72,65,51,46,55,61,58,44,67,53,91,50,52,73,57,46,78,77,36,73,55,47,54,70,66,38,51,90,59,42,48,88,42,74,85,38,37,67,56,52,36,53,53,52,48,61,50,32,77,32,77,87,70,67,73,91,74,80,80,72,80,80,85,126

Organism: Escherichia coli (NCBI:txid562)

Mean predicted aligned error: 4.59 Å

Secondary structure (DSSP, 8-state):
---S--HHHHHHHHHHS-HHHHHHHTT-SSGGGGGG-HHHHHHHGGGTTTSHHHHHHHHHHHHHHTT-TTTS---PPPPP--

Foldseek 3Di:
DPLDFPLVVLLVLLLPDDPVLLVQLLPDPALVCCVVRPSLCVSCVVRPCVPPVCVVVSSVSSNVCSPDNPPDDDDDDDPPDD

Nearest PDB structures (foldseek):
  5h9e-assembly1_C  TM=9.971E-01  e=1.451E-09  Escherichia coli K-12
  5h9e-assembly1_B  TM=9.909E-01  e=2.917E-09  Escherichia coli K-12
  4u7u-assembly1_B  TM=9.505E-01  e=3.902E-09  Escherichia coli K-12
  4qyz-assembly1_C  TM=9.901E-01  e=1.014E-07  Escherichia coli K-12
  5cd4-assembly1_K  TM=9.705E-01  e=5.668E-08  Escherichia coli K-12

Sequence (82 aa):
MADEIDAMALYRAWQQLDNGACAQIRRVSEPDELRDIPAFYRLVQPFGWENPRHQQALLRMVFCLSAGKNVIRHQDKKPEQT